Protein AF-A0A820PV88-F1 (afdb_monomer_lite)

Structure (mmCIF, N/CA/C/O backbone):
data_AF-A0A820PV88-F1
#
_entry.id   AF-A0A820PV88-F1
#
loop_
_atom_site.group_PDB
_atom_site.id
_atom_site.type_symbol
_atom_site.label_atom_id
_atom_site.label_alt_id
_atom_site.label_comp_id
_atom_site.label_asym_id
_atom_site.label_entity_id
_atom_site.label_seq_id
_atom_site.pdbx_PDB_ins_code
_atom_site.Cartn_x
_atom_site.Cartn_y
_atom_site.Cartn_z
_atom_site.occupancy
_atom_site.B_iso_or_equiv
_atom_site.auth_seq_id
_atom_site.auth_comp_id
_atom_site.auth_asym_id
_atom_site.auth_atom_id
_atom_site.pdbx_PDB_model_num
ATOM 1 N N . SER A 1 1 ? -31.602 24.110 24.276 1.00 34.81 1 SER A N 1
ATOM 2 C CA . SER A 1 1 ? -32.788 23.265 24.077 1.00 34.81 1 SER A CA 1
ATOM 3 C C . SER A 1 1 ? -32.384 21.810 23.939 1.00 34.81 1 SER A C 1
ATOM 5 O O . SER A 1 1 ? -31.666 21.476 23.009 1.00 34.81 1 SER A O 1
ATOM 7 N N . SER A 1 2 ? -32.756 21.008 24.942 1.00 39.72 2 SER A N 1
ATOM 8 C CA . SER A 1 2 ? -33.322 19.653 24.821 1.00 39.72 2 SER A CA 1
ATOM 9 C C . SER A 1 2 ? -32.973 18.834 23.572 1.00 39.72 2 SER A C 1
ATOM 11 O O . SER A 1 2 ? -33.643 18.970 22.558 1.00 39.72 2 SER A O 1
ATOM 13 N N . ASN A 1 3 ? -31.991 17.944 23.696 1.00 39.94 3 ASN A N 1
ATOM 14 C CA . ASN A 1 3 ? -31.943 16.623 23.062 1.00 39.94 3 ASN A CA 1
ATOM 15 C C . ASN A 1 3 ? -30.904 15.828 23.858 1.00 39.94 3 ASN A C 1
ATOM 17 O O . ASN A 1 3 ? -29.783 16.305 24.008 1.00 39.94 3 ASN A O 1
ATOM 21 N N . GLY A 1 4 ? -31.274 14.678 24.427 1.00 51.50 4 GLY A N 1
ATOM 22 C CA . GLY A 1 4 ? -30.422 13.832 25.279 1.00 51.50 4 GLY A CA 1
ATOM 23 C C . GLY A 1 4 ? -29.255 13.170 24.537 1.00 51.50 4 GLY A C 1
ATOM 24 O O . GLY A 1 4 ? -29.093 11.957 24.591 1.00 51.50 4 GLY A O 1
ATOM 25 N N . GLN A 1 5 ? -28.468 13.950 23.800 1.00 57.72 5 GLN A N 1
ATOM 26 C CA . GLN A 1 5 ? -27.255 13.509 23.138 1.00 57.72 5 GLN A CA 1
ATOM 27 C C . 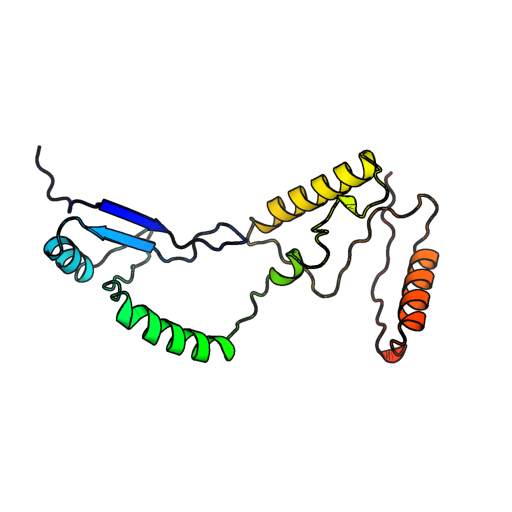GLN A 1 5 ? -26.097 13.583 24.128 1.00 57.72 5 GLN A C 1
ATOM 29 O O . GLN A 1 5 ? -25.738 14.658 24.611 1.00 57.72 5 GLN A O 1
ATOM 34 N N . ALA A 1 6 ? -25.514 12.418 24.405 1.00 65.81 6 ALA A N 1
ATOM 35 C CA . ALA A 1 6 ? -24.260 12.282 25.124 1.00 65.81 6 ALA A CA 1
ATOM 36 C C . ALA A 1 6 ? -23.207 13.247 24.556 1.00 65.81 6 ALA A C 1
ATOM 38 O O . ALA A 1 6 ? -22.993 13.323 23.340 1.00 65.81 6 ALA A O 1
ATOM 39 N N . ARG A 1 7 ? -22.544 14.005 25.433 1.00 80.50 7 ARG A N 1
ATOM 40 C CA . ARG A 1 7 ? -21.574 15.022 25.010 1.00 80.50 7 ARG A CA 1
ATOM 41 C C . ARG A 1 7 ? -20.257 14.349 24.627 1.00 80.50 7 ARG A C 1
ATOM 43 O O . ARG A 1 7 ? -19.522 13.873 25.488 1.00 80.50 7 ARG A O 1
ATOM 50 N N . ILE A 1 8 ? -19.941 14.341 23.336 1.00 83.44 8 ILE A N 1
ATOM 51 C CA . ILE A 1 8 ? -18.695 13.779 22.797 1.00 83.44 8 ILE A CA 1
ATOM 52 C C . ILE A 1 8 ? -17.588 14.843 22.839 1.00 83.44 8 ILE A C 1
ATOM 54 O O . ILE A 1 8 ? -17.789 15.973 22.398 1.00 83.44 8 ILE A O 1
ATOM 58 N N . GLN A 1 9 ? -16.416 14.486 23.369 1.00 86.38 9 GLN A N 1
ATOM 59 C CA . GLN A 1 9 ? -15.212 15.324 23.386 1.00 86.38 9 GLN A CA 1
ATOM 60 C C . GLN A 1 9 ? -14.375 15.161 22.117 1.00 86.38 9 GLN A C 1
ATOM 62 O O . GLN A 1 9 ? -13.884 16.145 21.569 1.00 86.38 9 GLN A O 1
ATOM 67 N N . SER A 1 10 ? -14.179 13.925 21.653 1.00 85.00 10 SER A N 1
ATOM 68 C CA . SER A 1 10 ? -13.401 13.655 20.444 1.00 85.00 10 SER A CA 1
ATOM 69 C C . SER A 1 10 ? -13.857 12.375 19.748 1.00 85.00 10 SER A C 1
ATOM 71 O O . SER A 1 10 ? -14.375 11.456 20.378 1.00 85.00 10 SER A O 1
ATOM 73 N N . CYS A 1 11 ? -13.669 12.316 18.431 1.00 87.38 11 CYS A N 1
ATOM 74 C CA . CYS A 1 11 ? -13.881 11.116 17.631 1.00 87.38 11 CYS A CA 1
ATOM 75 C C . CYS A 1 11 ? -12.729 10.979 16.634 1.00 87.38 11 CYS A C 1
ATOM 77 O O . CYS A 1 11 ? -12.359 11.948 15.966 1.00 87.38 11 CYS A O 1
ATOM 79 N N . ARG A 1 12 ? -12.133 9.787 16.546 1.00 88.69 12 ARG A N 1
ATOM 80 C CA . ARG A 1 12 ? -10.990 9.508 15.674 1.00 88.69 12 ARG A CA 1
ATOM 81 C C . ARG A 1 12 ? -11.170 8.192 14.938 1.00 88.69 12 ARG A C 1
ATOM 83 O O . ARG A 1 12 ? -11.191 7.124 15.542 1.00 88.69 12 ARG A O 1
ATOM 90 N N . LEU A 1 13 ? -11.201 8.273 13.613 1.00 88.56 13 LEU A N 1
ATOM 91 C CA . LEU A 1 13 ? -11.169 7.109 12.734 1.00 88.56 13 LEU A CA 1
ATOM 92 C C . LEU A 1 13 ? -9.757 6.522 12.670 1.00 88.56 13 LEU A C 1
ATOM 94 O O . LEU A 1 13 ? -8.766 7.246 12.520 1.00 88.56 13 LEU A O 1
ATOM 98 N N . VAL A 1 14 ? -9.666 5.197 12.756 1.00 87.69 14 VAL A N 1
ATOM 99 C CA . VAL A 1 14 ? -8.419 4.478 12.505 1.00 87.69 14 VAL A CA 1
ATOM 100 C C . VAL A 1 14 ? -8.247 4.373 10.997 1.00 87.69 14 VAL A C 1
ATOM 102 O O . VAL A 1 14 ? -8.977 3.646 10.327 1.00 87.69 14 VAL A O 1
ATOM 105 N N . ILE A 1 15 ? -7.280 5.114 10.464 1.00 85.88 15 ILE A N 1
ATOM 106 C CA . ILE A 1 15 ? -6.954 5.118 9.038 1.00 85.88 15 ILE A CA 1
ATOM 107 C C . ILE A 1 15 ? -5.686 4.317 8.768 1.00 85.88 15 ILE A C 1
ATOM 109 O O . ILE A 1 15 ? -4.747 4.300 9.568 1.00 85.88 15 ILE A O 1
ATOM 113 N N . ASP A 1 16 ? -5.649 3.663 7.616 1.00 79.75 16 ASP A N 1
ATOM 114 C CA . ASP A 1 16 ? -4.429 3.076 7.097 1.00 79.75 16 ASP A CA 1
ATOM 115 C C . ASP A 1 16 ? -3.443 4.175 6.663 1.00 79.75 16 ASP A C 1
ATOM 117 O O . ASP A 1 16 ? -3.813 5.140 5.993 1.00 79.75 16 ASP A O 1
ATOM 121 N N . ARG A 1 17 ? -2.170 4.047 7.053 1.00 77.31 17 ARG A N 1
ATOM 122 C CA . ARG A 1 17 ? -1.158 5.093 6.826 1.00 77.31 17 ARG A CA 1
ATOM 123 C C . ARG A 1 17 ? -0.843 5.292 5.341 1.00 77.31 17 ARG A C 1
ATOM 125 O O . ARG A 1 17 ? -0.519 6.414 4.950 1.00 77.31 17 ARG A O 1
ATOM 132 N N . ILE A 1 18 ? -0.915 4.222 4.548 1.00 70.25 18 ILE A N 1
ATOM 133 C CA . ILE A 1 18 ? -0.506 4.218 3.141 1.00 70.25 18 ILE A CA 1
ATOM 134 C C . ILE A 1 18 ? -1.693 4.610 2.262 1.00 70.25 18 ILE A C 1
ATOM 136 O O . ILE A 1 18 ? -1.637 5.617 1.562 1.00 70.25 18 ILE A O 1
ATOM 140 N N . SER A 1 19 ? -2.793 3.863 2.348 1.00 74.69 19 SER A N 1
ATOM 141 C CA . SER A 1 19 ? -3.984 4.086 1.518 1.00 74.69 19 SER A CA 1
ATOM 142 C C . SER A 1 19 ? -4.860 5.245 1.997 1.00 74.69 19 SER A C 1
ATOM 144 O O . SER A 1 19 ? -5.724 5.690 1.247 1.00 74.69 19 SER A O 1
ATOM 146 N N . ARG A 1 20 ? -4.669 5.745 3.230 1.00 80.19 20 ARG A N 1
ATOM 147 C CA . ARG A 1 20 ? -5.509 6.774 3.881 1.00 80.19 20 ARG A CA 1
ATOM 148 C C . ARG A 1 20 ? -6.987 6.393 4.033 1.00 80.19 20 ARG A C 1
ATOM 150 O O . ARG A 1 20 ? -7.794 7.243 4.398 1.00 80.19 20 ARG A O 1
ATOM 157 N N . HIS A 1 21 ? -7.330 5.127 3.818 1.00 77.38 21 HIS A N 1
ATOM 158 C CA . HIS A 1 21 ? -8.691 4.623 3.955 1.00 77.38 21 HIS A CA 1
ATOM 159 C C . HIS A 1 21 ? -9.007 4.220 5.406 1.00 77.38 21 HIS A C 1
ATOM 161 O O . HIS A 1 21 ? -8.098 3.809 6.140 1.00 77.38 21 HIS A O 1
ATOM 167 N N . PRO A 1 22 ? -10.278 4.310 5.843 1.00 83.88 22 PRO A N 1
ATOM 168 C CA . PRO A 1 22 ? -10.702 3.809 7.146 1.00 83.88 22 PRO A CA 1
ATOM 169 C C . PRO A 1 22 ? -10.480 2.297 7.259 1.00 83.88 22 PRO A C 1
ATOM 171 O O . PRO A 1 22 ? -10.846 1.541 6.363 1.00 83.88 22 PRO A O 1
ATOM 174 N N . ARG A 1 23 ? -9.936 1.841 8.389 1.00 82.12 23 ARG A N 1
ATOM 175 C CA . ARG A 1 23 ? -9.746 0.410 8.690 1.00 82.12 23 ARG A CA 1
ATOM 176 C C . ARG A 1 23 ? -11.001 -0.280 9.240 1.00 82.12 23 ARG A C 1
ATOM 178 O O . ARG A 1 23 ? -10.928 -1.442 9.617 1.00 82.12 23 ARG A O 1
ATOM 185 N N . GLY A 1 24 ? -12.127 0.431 9.319 1.00 82.19 24 GLY A N 1
ATOM 186 C CA . GLY A 1 24 ? -13.366 -0.082 9.915 1.00 82.19 24 GLY A CA 1
ATOM 187 C C . GLY A 1 24 ? -13.388 -0.034 11.447 1.00 82.19 24 GLY A C 1
ATOM 188 O O . GLY A 1 24 ? -14.166 -0.740 12.074 1.00 82.19 24 GLY A O 1
ATOM 189 N N . SER A 1 25 ? -12.535 0.782 12.071 1.00 86.38 25 SER A N 1
ATOM 190 C CA . SER A 1 25 ? -12.542 1.004 13.523 1.00 86.38 25 SER A CA 1
ATOM 191 C C . SER A 1 25 ? -12.402 2.490 13.839 1.00 86.38 25 SER A C 1
ATOM 193 O O . SER A 1 25 ? -11.762 3.237 13.092 1.00 86.38 25 SER A O 1
ATOM 195 N N . ALA A 1 26 ? -12.981 2.923 14.956 1.00 88.50 26 ALA A N 1
ATOM 196 C CA . ALA A 1 26 ? -12.922 4.300 15.430 1.00 88.50 26 ALA A CA 1
ATOM 197 C C . ALA A 1 26 ? -12.873 4.342 16.960 1.00 88.50 26 ALA A C 1
ATOM 199 O O . ALA A 1 26 ? -13.280 3.395 17.626 1.00 88.50 26 ALA A O 1
ATOM 200 N N . PHE A 1 27 ? -12.388 5.455 17.500 1.00 89.56 27 PHE A N 1
ATOM 201 C CA . PHE A 1 27 ? -12.417 5.757 18.926 1.00 89.56 27 PHE A CA 1
ATOM 202 C C . PHE A 1 27 ? -13.271 6.991 19.165 1.00 89.56 27 PHE A C 1
ATOM 204 O O . PHE A 1 27 ? -13.135 7.981 18.446 1.00 89.56 27 PHE A O 1
ATOM 211 N N . VAL A 1 28 ? -14.110 6.940 20.194 1.00 88.81 28 VAL A N 1
ATOM 212 C CA . VAL A 1 28 ? -14.940 8.061 20.636 1.00 88.81 28 VAL A CA 1
ATOM 213 C C . VAL A 1 28 ? -14.647 8.311 22.108 1.00 88.81 28 VAL A C 1
ATOM 215 O O . VAL A 1 28 ? -14.612 7.377 22.905 1.00 88.81 28 VAL A O 1
ATOM 218 N N . GLN A 1 29 ? -14.418 9.569 22.461 1.00 88.00 29 GLN A N 1
ATOM 219 C CA . GLN A 1 29 ? -14.229 10.010 23.834 1.00 88.00 29 GLN A CA 1
ATOM 220 C C . GLN A 1 29 ? -15.459 10.794 24.274 1.00 88.00 29 GLN A C 1
ATOM 222 O O . GLN A 1 29 ? -15.772 11.833 23.691 1.00 88.00 29 GLN A O 1
ATOM 227 N N . PHE A 1 30 ? -16.139 10.312 25.307 1.00 88.31 30 PHE A N 1
ATOM 228 C CA . PHE A 1 30 ? -17.266 11.000 25.931 1.00 88.31 30 PHE A CA 1
ATOM 229 C C . PHE A 1 30 ? -16.789 11.942 27.039 1.00 88.31 30 PHE A C 1
ATOM 231 O O . PHE A 1 30 ? -15.725 11.746 27.622 1.00 88.31 30 PHE A O 1
ATOM 238 N N . ALA A 1 31 ? -17.578 12.977 27.323 1.00 87.25 31 ALA A N 1
ATOM 239 C CA . ALA A 1 31 ? -17.331 13.878 28.445 1.00 87.25 31 ALA A CA 1
ATOM 240 C C . ALA A 1 31 ? -17.704 13.252 29.799 1.00 87.25 31 ALA A C 1
ATOM 242 O O . ALA A 1 31 ? -17.136 13.643 30.813 1.00 87.25 31 ALA A O 1
ATOM 243 N N . SER A 1 32 ? -18.640 12.298 29.803 1.00 87.19 32 SER A N 1
ATOM 244 C CA . SER A 1 32 ? -19.086 11.545 30.977 1.00 87.19 32 SER A CA 1
ATOM 245 C C . SER A 1 32 ? -18.864 10.048 30.758 1.00 87.19 32 SER A C 1
ATOM 247 O O . SER A 1 32 ? -19.096 9.546 29.656 1.00 87.19 32 SER A O 1
ATOM 249 N N . SER A 1 33 ? -18.425 9.332 31.796 1.00 84.75 33 SER A N 1
ATOM 250 C CA . SER A 1 33 ? -18.264 7.872 31.762 1.00 84.75 33 SER A CA 1
ATOM 251 C C . SER A 1 33 ? -19.607 7.144 31.703 1.00 84.75 33 SER A C 1
ATOM 253 O O . SER A 1 33 ? -19.735 6.168 30.970 1.00 84.75 33 SER A O 1
ATOM 255 N N . GLU A 1 34 ? -20.631 7.658 32.389 1.00 86.31 34 GLU A N 1
ATOM 256 C CA . GLU A 1 34 ? -21.976 7.066 32.394 1.00 86.31 34 GLU A CA 1
ATOM 257 C C . GLU A 1 34 ? -22.595 7.033 30.991 1.00 86.31 34 GLU A C 1
ATOM 259 O O . GLU A 1 34 ? -23.274 6.078 30.613 1.00 86.31 34 GLU A O 1
ATOM 264 N N . ASP A 1 35 ? -22.349 8.079 30.200 1.00 85.44 35 ASP A N 1
ATOM 265 C CA . ASP A 1 35 ? -22.832 8.169 28.824 1.00 85.44 35 ASP A CA 1
ATOM 266 C C . ASP A 1 35 ? -22.148 7.128 27.923 1.00 85.44 35 ASP A C 1
ATOM 268 O O . ASP A 1 35 ? -22.793 6.553 27.043 1.00 85.44 35 ASP A O 1
ATOM 272 N N . ALA A 1 36 ? -20.862 6.848 28.161 1.00 84.81 36 ALA A N 1
ATOM 273 C CA . ALA A 1 36 ? -20.117 5.832 27.423 1.00 84.81 36 ALA A CA 1
ATOM 274 C C . ALA A 1 36 ? -20.637 4.418 27.728 1.00 84.81 36 ALA A C 1
ATOM 276 O O . ALA A 1 36 ? -20.882 3.645 26.801 1.00 84.81 36 ALA A O 1
ATOM 277 N N . GLU A 1 37 ? -20.871 4.099 29.004 1.00 85.75 37 GLU A N 1
ATOM 278 C CA . GLU A 1 37 ? -21.402 2.795 29.433 1.00 85.75 37 GLU A CA 1
ATOM 279 C C . GLU A 1 37 ? -22.808 2.534 28.886 1.00 85.75 37 GLU A C 1
ATOM 281 O O . GLU A 1 37 ? -23.110 1.433 28.415 1.00 85.75 37 GLU A O 1
ATOM 286 N N . LYS A 1 38 ? -23.665 3.563 28.875 1.00 85.62 38 LYS A N 1
ATOM 287 C CA . LYS A 1 38 ? -24.991 3.475 28.250 1.00 85.62 38 LYS A CA 1
ATOM 288 C C . LYS A 1 38 ? -24.883 3.196 26.752 1.00 85.62 38 LYS A C 1
ATOM 290 O O . LYS A 1 38 ? -25.648 2.385 26.240 1.00 85.62 38 LYS A O 1
ATOM 295 N N . CYS A 1 39 ? -23.930 3.820 26.056 1.00 84.62 39 CYS A N 1
ATOM 296 C CA . CYS A 1 39 ? -23.738 3.604 24.621 1.00 84.62 39 CYS A CA 1
ATOM 297 C C . CYS A 1 39 ? -23.253 2.185 24.294 1.00 84.62 39 CYS A C 1
ATOM 299 O O . CYS A 1 39 ? -23.722 1.604 23.327 1.00 84.62 39 CYS A O 1
ATOM 301 N N . VAL A 1 40 ? -22.358 1.592 25.084 1.00 85.69 40 VAL A N 1
ATOM 302 C CA . VAL A 1 40 ? -21.818 0.249 24.781 1.00 85.69 40 VAL A CA 1
ATOM 303 C C . VAL A 1 40 ? -22.901 -0.834 24.779 1.00 85.69 40 VAL A C 1
ATOM 305 O O . VAL A 1 40 ? -22.839 -1.764 23.982 1.00 85.69 40 VAL A O 1
ATOM 308 N N . ASN A 1 41 ? -23.929 -0.689 25.616 1.00 82.56 41 ASN A N 1
ATOM 309 C CA . ASN A 1 41 ? -25.012 -1.668 25.729 1.00 82.56 41 ASN A CA 1
ATOM 310 C C . ASN A 1 41 ? -26.119 -1.507 24.672 1.00 82.56 41 ASN A C 1
ATOM 312 O O . ASN A 1 41 ? -27.051 -2.312 24.632 1.00 82.56 41 ASN A O 1
ATOM 316 N N . LEU A 1 42 ? -26.057 -0.469 23.833 1.00 84.06 42 LEU A N 1
ATOM 317 C CA . LEU A 1 42 ? -27.078 -0.205 22.823 1.00 84.06 42 LEU A CA 1
ATOM 318 C C . LEU A 1 42 ? -26.681 -0.807 21.466 1.00 84.06 42 LEU A C 1
ATOM 320 O O . LEU A 1 42 ? -25.516 -0.750 21.074 1.00 84.06 42 LEU A O 1
ATOM 324 N N . PRO A 1 43 ? -27.643 -1.347 20.698 1.00 81.56 43 PRO A N 1
ATOM 325 C CA . PRO A 1 43 ? -27.381 -1.809 19.344 1.00 81.56 43 PRO A CA 1
ATOM 326 C C . PRO A 1 43 ? -27.266 -0.614 18.389 1.00 81.56 43 PRO A C 1
ATOM 328 O O . PRO A 1 43 ? -28.232 0.118 18.170 1.00 81.56 43 PRO A O 1
ATOM 331 N N . PHE A 1 44 ? -26.100 -0.437 17.767 1.00 82.88 44 PHE A N 1
ATOM 332 C CA . PHE A 1 44 ? -25.896 0.578 16.730 1.00 82.88 44 PHE A CA 1
ATOM 333 C C . PHE A 1 44 ? -25.835 -0.062 15.352 1.00 82.88 44 PHE A C 1
ATOM 335 O O . PHE A 1 44 ? -25.126 -1.043 15.139 1.00 82.88 44 PHE A O 1
ATOM 342 N N . THR A 1 45 ? -26.561 0.523 14.402 1.00 85.12 45 THR A N 1
ATOM 343 C CA . THR A 1 45 ? -26.555 0.090 13.003 1.00 85.12 45 THR A CA 1
ATOM 344 C C . THR A 1 45 ? -26.235 1.277 12.108 1.00 85.12 45 THR A C 1
ATOM 346 O O . THR A 1 45 ? -26.909 2.304 12.175 1.00 85.12 45 THR A O 1
ATOM 349 N N . ILE A 1 46 ? -25.223 1.140 11.254 1.00 84.12 46 ILE A N 1
ATOM 350 C CA . ILE A 1 46 ? -24.894 2.119 10.213 1.00 84.12 46 ILE A CA 1
ATOM 351 C C . ILE A 1 46 ? -25.028 1.421 8.868 1.00 84.12 46 ILE A C 1
ATOM 353 O O . ILE A 1 46 ? -24.404 0.390 8.647 1.00 84.12 46 ILE A O 1
ATOM 357 N N . GLN A 1 47 ? -25.849 1.973 7.969 1.00 84.12 47 GLN A N 1
ATOM 358 C CA . GLN A 1 47 ? -26.040 1.444 6.607 1.00 84.12 47 GLN A CA 1
ATOM 359 C C . GLN A 1 47 ? -26.376 -0.064 6.572 1.00 84.12 47 GLN A C 1
ATOM 361 O O . GLN A 1 47 ? -25.929 -0.795 5.695 1.00 84.12 47 GLN A O 1
ATOM 366 N N . GLY A 1 48 ? -27.148 -0.542 7.554 1.00 84.00 48 GLY A N 1
ATOM 367 C CA . GLY A 1 48 ? -27.522 -1.956 7.674 1.00 84.00 48 GLY A CA 1
ATOM 368 C C . GLY A 1 48 ? -26.454 -2.866 8.295 1.00 84.00 48 GLY A C 1
ATOM 369 O O . GLY A 1 48 ? -26.722 -4.047 8.493 1.00 84.00 48 GLY A O 1
ATOM 370 N N . GLN A 1 49 ? -25.275 -2.347 8.651 1.00 81.62 49 GLN A N 1
ATOM 371 C CA . GLN A 1 49 ? -24.254 -3.088 9.395 1.00 81.62 49 GLN A CA 1
ATOM 372 C C . GLN A 1 49 ? -24.365 -2.805 10.892 1.00 81.62 49 GLN A C 1
ATOM 374 O O . GLN A 1 49 ? -24.294 -1.650 11.319 1.00 81.62 49 GLN A O 1
ATOM 379 N N . GLN A 1 50 ? -24.511 -3.863 11.693 1.00 87.00 50 GLN A N 1
ATOM 380 C CA . GLN A 1 50 ? -24.419 -3.757 13.147 1.00 8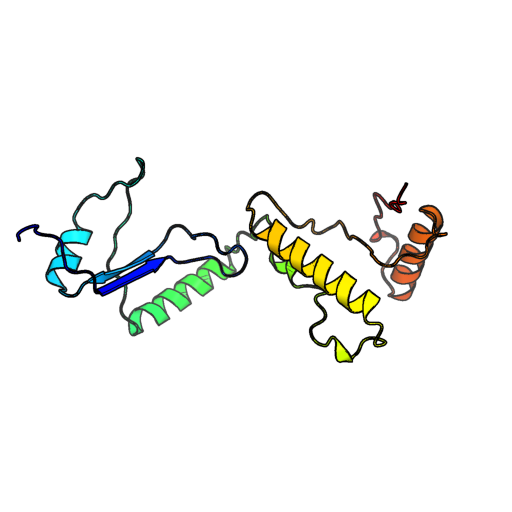7.00 50 GLN A CA 1
ATOM 381 C C . GLN A 1 50 ? -22.972 -3.500 13.562 1.00 87.00 50 GLN A C 1
ATOM 383 O O . GLN A 1 50 ? -22.056 -4.226 13.168 1.00 87.00 50 GLN A O 1
ATOM 388 N N . LEU A 1 51 ? -22.771 -2.459 14.360 1.00 85.44 51 LEU A N 1
ATOM 389 C CA . LEU A 1 51 ? -21.471 -2.117 14.912 1.00 85.44 51 LEU A CA 1
ATOM 390 C C . LEU A 1 51 ? -21.219 -2.907 16.193 1.00 85.44 51 LEU A C 1
ATOM 392 O O . LEU A 1 51 ? -22.133 -3.156 16.974 1.00 85.44 51 LEU A O 1
ATOM 396 N N . GLN A 1 52 ? -19.956 -3.249 16.417 1.00 84.81 52 GLN A N 1
ATOM 397 C CA . GLN A 1 52 ? -19.478 -3.766 17.694 1.00 84.81 52 GLN A CA 1
ATOM 398 C C . GLN A 1 52 ? -18.909 -2.596 18.495 1.00 84.81 52 GLN A C 1
ATOM 400 O O . GLN A 1 52 ? -18.053 -1.861 17.993 1.00 84.81 52 GLN A O 1
ATOM 405 N N . LEU A 1 53 ? -19.410 -2.404 19.712 1.00 86.00 53 LEU A N 1
ATOM 406 C CA . LEU A 1 53 ? -18.952 -1.372 20.633 1.00 86.00 53 LEU A CA 1
ATOM 407 C C . LEU A 1 53 ? -18.335 -2.042 21.850 1.00 86.00 53 LEU A C 1
ATOM 409 O O . LEU A 1 53 ? -18.976 -2.864 22.487 1.00 86.00 53 LEU A O 1
ATOM 413 N N . ASP A 1 54 ? -17.116 -1.637 22.182 1.00 85.62 54 ASP A N 1
ATOM 414 C CA . ASP A 1 54 ? -16.392 -2.107 23.356 1.00 85.62 54 ASP A CA 1
ATOM 415 C C . ASP A 1 54 ? -15.751 -0.916 24.062 1.00 85.62 54 ASP A C 1
ATOM 417 O O . ASP A 1 54 ? -15.357 0.070 23.421 1.00 85.62 54 ASP A O 1
ATOM 421 N N . MET A 1 55 ? -15.589 -1.012 25.384 1.00 85.69 55 MET A N 1
ATOM 422 C CA . MET A 1 55 ? -14.817 -0.007 26.103 1.00 85.69 55 MET A CA 1
ATOM 423 C C . MET A 1 55 ? -13.341 -0.064 25.706 1.00 85.69 55 MET A C 1
ATOM 425 O O . MET A 1 55 ? -12.703 -1.116 25.707 1.00 85.69 55 MET A O 1
ATOM 429 N N . ALA A 1 56 ? -12.782 1.100 25.376 1.00 81.62 56 ALA A N 1
ATOM 430 C CA . ALA A 1 56 ? -11.363 1.239 25.106 1.00 81.62 56 ALA A CA 1
ATOM 431 C C . ALA A 1 56 ? -10.541 0.908 26.362 1.00 81.62 56 ALA A C 1
ATOM 433 O O . ALA A 1 56 ? -10.752 1.482 27.429 1.00 81.62 56 ALA A O 1
ATOM 434 N N . LEU A 1 57 ? -9.573 0.007 26.203 1.00 80.81 57 LEU A N 1
ATOM 435 C CA . LEU A 1 57 ? -8.664 -0.399 27.271 1.00 80.81 57 LEU A CA 1
ATOM 436 C C . LEU A 1 57 ? -7.779 0.770 27.731 1.00 80.81 57 LEU A C 1
ATOM 438 O O . LEU A 1 57 ? -7.367 1.622 26.934 1.00 80.81 57 LEU A O 1
ATOM 442 N N . GLY A 1 58 ? -7.428 0.776 29.018 1.00 79.38 58 GLY A N 1
ATOM 443 C CA . GLY A 1 58 ? -6.499 1.753 29.586 1.00 79.38 58 GLY A CA 1
ATOM 444 C C . GLY A 1 58 ? -5.066 1.582 29.061 1.00 79.38 58 GLY A C 1
ATOM 445 O O . GLY A 1 58 ? -4.672 0.507 28.611 1.00 79.38 58 GLY A O 1
ATOM 446 N N . ARG A 1 59 ? -4.232 2.630 29.160 1.00 73.81 59 ARG A N 1
ATOM 447 C CA . ARG A 1 59 ? -2.848 2.631 28.624 1.00 73.81 59 ARG A CA 1
ATOM 448 C C . ARG A 1 59 ? -1.998 1.433 29.076 1.00 73.81 59 ARG A C 1
ATOM 450 O O . ARG A 1 59 ? -1.231 0.922 28.268 1.00 73.81 59 ARG A O 1
ATOM 457 N N . GLY A 1 60 ? -2.139 0.974 30.323 1.00 76.69 60 GLY A N 1
ATOM 458 C CA . GLY A 1 60 ? -1.390 -0.180 30.846 1.00 76.69 60 GLY A CA 1
ATOM 459 C C . GLY A 1 60 ? -1.836 -1.528 30.264 1.00 76.69 60 GLY A C 1
ATOM 460 O O . GLY A 1 60 ? -1.005 -2.385 29.969 1.00 76.69 60 GLY A O 1
ATOM 461 N N . GLU A 1 61 ? -3.136 -1.705 30.040 1.00 75.75 61 GLU A N 1
ATOM 462 C CA . GLU A 1 61 ? -3.702 -2.910 29.418 1.00 75.75 61 GLU A CA 1
ATOM 463 C C . GLU A 1 61 ? -3.463 -2.935 27.910 1.00 75.75 61 GLU A C 1
ATOM 465 O O . GLU A 1 61 ? -3.226 -3.999 27.340 1.00 75.75 61 GLU A O 1
ATOM 470 N N . LEU A 1 62 ? -3.434 -1.760 27.272 1.00 75.75 62 LEU A N 1
ATOM 471 C CA . LEU A 1 62 ? -3.101 -1.620 25.858 1.00 75.75 62 LEU A CA 1
ATOM 472 C C . LEU A 1 62 ? -1.713 -2.171 25.533 1.00 75.75 62 LEU A C 1
ATOM 474 O O . LEU A 1 62 ? -1.567 -2.799 24.490 1.00 75.75 62 LEU A O 1
ATOM 478 N N . VAL A 1 63 ? -0.710 -1.978 26.397 1.00 77.31 63 VAL A N 1
ATOM 479 C CA . VAL A 1 63 ? 0.645 -2.512 26.161 1.00 77.31 63 VAL A CA 1
ATOM 480 C C . VAL A 1 63 ? 0.621 -4.040 26.150 1.00 77.31 63 VAL A C 1
ATOM 482 O O . VAL A 1 63 ? 1.065 -4.649 25.180 1.00 77.31 63 VAL A O 1
ATOM 485 N N . LYS A 1 64 ? -0.003 -4.659 27.158 1.00 78.19 64 LYS A N 1
ATOM 486 C CA . LYS A 1 64 ? -0.124 -6.124 27.257 1.00 78.19 64 LYS A CA 1
ATOM 487 C C . LYS A 1 64 ? -0.943 -6.710 26.103 1.00 78.19 64 LYS A C 1
ATOM 489 O O . LYS A 1 64 ? -0.549 -7.696 25.484 1.00 78.19 64 LYS A O 1
ATOM 494 N N . ALA A 1 65 ? -2.073 -6.084 25.774 1.00 75.88 65 ALA A N 1
ATOM 495 C CA . ALA A 1 65 ? -2.921 -6.499 24.662 1.00 75.88 65 ALA A CA 1
ATOM 496 C C . ALA A 1 65 ? -2.217 -6.327 23.307 1.00 75.88 65 ALA A C 1
ATOM 498 O O . ALA A 1 65 ? -2.403 -7.148 22.408 1.00 75.88 65 ALA A O 1
ATOM 499 N N . LYS A 1 66 ? -1.392 -5.285 23.158 1.00 76.06 66 LYS A N 1
ATOM 500 C CA . LYS A 1 66 ? -0.583 -5.056 21.961 1.00 76.06 66 LYS A CA 1
ATOM 501 C C . LYS A 1 66 ? 0.497 -6.123 21.813 1.00 76.06 66 LYS A C 1
ATOM 503 O O . LYS A 1 66 ? 0.580 -6.708 20.745 1.00 76.06 66 LYS A O 1
ATOM 508 N N . GLU A 1 67 ? 1.234 -6.456 22.869 1.00 78.31 67 GLU A N 1
ATOM 509 C CA . GLU A 1 67 ? 2.237 -7.533 22.836 1.00 78.31 67 GLU A CA 1
ATOM 510 C C . GLU A 1 67 ? 1.625 -8.891 22.461 1.00 78.31 67 GLU A C 1
ATOM 512 O O . GLU A 1 67 ? 2.182 -9.631 21.649 1.00 78.31 67 GLU A O 1
ATOM 517 N N . LEU A 1 68 ? 0.446 -9.211 23.006 1.00 75.25 68 LEU A N 1
ATOM 518 C CA . LEU A 1 68 ? -0.295 -10.428 22.659 1.00 75.25 68 LEU A CA 1
ATOM 519 C C . LEU A 1 68 ? -0.774 -10.420 21.199 1.00 75.25 68 LEU A C 1
ATOM 521 O O . LEU A 1 68 ? -0.715 -11.449 20.522 1.00 75.25 68 LEU A O 1
ATOM 525 N N . ARG A 1 69 ? -1.238 -9.268 20.698 1.00 70.38 69 ARG A N 1
ATOM 526 C CA . ARG A 1 69 ? -1.643 -9.098 19.293 1.00 70.38 69 ARG A CA 1
ATOM 527 C C . ARG A 1 69 ? -0.458 -9.179 18.343 1.00 70.38 69 ARG A C 1
ATOM 529 O O . ARG A 1 69 ? -0.585 -9.845 17.324 1.00 70.38 69 ARG A O 1
ATOM 536 N N . ASP A 1 70 ? 0.660 -8.541 18.664 1.00 68.19 70 ASP A N 1
ATOM 537 C CA . ASP A 1 70 ? 1.853 -8.512 17.819 1.00 68.19 70 ASP A CA 1
ATOM 538 C C . ASP A 1 70 ? 2.428 -9.931 17.674 1.00 68.19 70 ASP A C 1
ATOM 540 O O . ASP A 1 70 ? 2.605 -10.391 16.547 1.00 68.19 70 ASP A O 1
ATOM 544 N N . LYS A 1 71 ? 2.527 -10.703 18.770 1.00 68.75 71 LYS A N 1
ATOM 545 C CA . LYS A 1 71 ? 2.906 -12.133 18.732 1.00 68.75 71 LYS A CA 1
ATOM 546 C C . LYS A 1 71 ? 1.952 -12.994 17.893 1.00 68.75 71 LYS A C 1
ATOM 548 O O . LYS A 1 71 ? 2.376 -13.921 17.210 1.00 68.75 71 LYS A O 1
ATOM 553 N N . LYS A 1 72 ? 0.645 -12.709 17.933 1.00 61.94 72 LYS A N 1
ATOM 554 C CA . LYS A 1 72 ? -0.365 -13.461 17.164 1.00 61.94 72 LYS A CA 1
ATOM 555 C C . LYS A 1 72 ? -0.393 -13.054 15.685 1.00 61.94 72 LYS A C 1
ATOM 557 O O . LYS A 1 72 ? -0.644 -13.898 14.828 1.00 61.94 72 LYS A O 1
ATOM 562 N N . ASN A 1 73 ? -0.127 -11.783 15.388 1.00 57.53 73 ASN A N 1
ATOM 563 C CA . ASN A 1 73 ? -0.085 -11.226 14.037 1.00 57.53 73 ASN A CA 1
ATOM 564 C C . ASN A 1 73 ? 1.221 -11.531 13.303 1.00 57.53 73 ASN A C 1
ATOM 566 O O . ASN A 1 73 ? 1.190 -11.580 12.080 1.00 57.53 73 ASN A O 1
ATOM 570 N N . GLU A 1 74 ? 2.342 -11.775 13.987 1.00 58.25 74 GLU A N 1
ATOM 571 C CA . GLU A 1 74 ? 3.568 -12.264 13.335 1.00 58.25 74 GLU A CA 1
ATOM 572 C C . GLU A 1 74 ? 3.318 -13.566 12.564 1.00 58.25 74 GLU A C 1
ATOM 574 O O . GLU A 1 74 ? 3.733 -13.686 11.413 1.00 58.25 74 GLU A O 1
ATOM 579 N N . ASN A 1 75 ? 2.525 -14.473 13.141 1.00 53.28 75 ASN A N 1
ATOM 580 C CA . ASN A 1 75 ? 2.135 -15.736 12.506 1.00 53.28 75 ASN A CA 1
ATOM 581 C C . ASN A 1 75 ? 0.998 -15.580 11.478 1.00 53.28 75 ASN A C 1
ATOM 583 O O . ASN A 1 75 ? 0.795 -16.454 10.642 1.00 53.28 75 ASN A O 1
ATOM 587 N N . ASN A 1 76 ? 0.250 -14.475 11.539 1.00 51.38 76 ASN A N 1
ATOM 588 C CA . ASN A 1 76 ? -0.939 -14.195 10.729 1.00 51.38 76 ASN A CA 1
ATOM 589 C C . ASN A 1 76 ? -0.811 -12.866 9.973 1.00 51.38 76 ASN A C 1
ATOM 591 O O . ASN A 1 76 ? -1.799 -12.147 9.785 1.00 51.38 76 ASN A O 1
ATOM 595 N N . LYS A 1 77 ? 0.391 -12.526 9.491 1.00 55.69 77 LYS A N 1
ATOM 596 C CA . LYS A 1 77 ? 0.527 -11.544 8.414 1.00 55.69 77 LYS A CA 1
ATOM 597 C C . LYS A 1 77 ? -0.153 -12.159 7.198 1.00 55.69 77 LYS A C 1
ATOM 599 O O . LYS A 1 77 ? 0.481 -12.786 6.356 1.00 55.69 77 LYS A O 1
ATOM 604 N N . LYS A 1 78 ? -1.471 -11.976 7.099 1.00 53.53 78 LYS A N 1
ATOM 605 C CA . LYS A 1 78 ? -2.145 -11.927 5.810 1.00 53.53 78 LYS A CA 1
ATOM 606 C C . LYS A 1 78 ? -1.449 -10.785 5.094 1.00 53.53 78 LYS A C 1
ATOM 608 O O . LYS A 1 78 ? -1.767 -9.623 5.341 1.00 53.53 78 LYS A O 1
ATOM 613 N N . ASN A 1 79 ? -0.395 -11.127 4.353 1.00 54.72 79 ASN A N 1
ATOM 614 C CA . ASN A 1 79 ? 0.309 -10.205 3.490 1.00 54.72 79 ASN A CA 1
ATOM 615 C C . ASN A 1 79 ? -0.788 -9.514 2.701 1.00 54.72 79 ASN A C 1
ATOM 617 O O . ASN A 1 79 ? -1.569 -10.186 2.025 1.00 54.72 79 ASN A O 1
ATOM 621 N N . ASP A 1 80 ? -0.930 -8.209 2.919 1.00 63.88 80 ASP A N 1
ATOM 622 C CA . ASP A 1 80 ? -1.851 -7.404 2.145 1.00 63.88 80 ASP A CA 1
ATOM 623 C C . ASP A 1 80 ? -1.602 -7.765 0.679 1.00 63.88 80 ASP A C 1
ATOM 625 O O . ASP A 1 80 ? -0.492 -7.567 0.177 1.00 63.88 80 ASP A O 1
ATOM 629 N N . GLN A 1 81 ? -2.600 -8.367 0.023 1.00 72.38 81 GLN A N 1
ATOM 630 C CA . GLN A 1 81 ? -2.457 -8.890 -1.340 1.00 72.38 81 GLN A CA 1
ATOM 631 C C . GLN A 1 81 ? -2.080 -7.774 -2.325 1.00 72.38 81 GLN A C 1
ATOM 633 O O . GLN A 1 81 ? -1.622 -8.042 -3.433 1.00 72.38 81 GLN A O 1
ATOM 638 N N . ARG A 1 82 ? -2.228 -6.510 -1.905 1.00 78.31 82 ARG A N 1
ATOM 639 C CA . ARG A 1 82 ? -1.818 -5.302 -2.621 1.00 78.31 82 ARG A CA 1
ATOM 640 C C . ARG A 1 82 ? -0.311 -5.076 -2.679 1.00 78.31 82 ARG A C 1
ATOM 642 O O . ARG A 1 82 ? 0.113 -4.208 -3.440 1.00 78.31 82 ARG A O 1
ATOM 649 N N . ASN A 1 83 ? 0.488 -5.822 -1.912 1.00 83.56 83 ASN A N 1
ATOM 650 C CA . ASN A 1 83 ? 1.948 -5.699 -1.846 1.00 83.56 83 ASN A CA 1
ATOM 651 C C . ASN A 1 83 ? 2.422 -4.250 -1.623 1.00 83.56 83 ASN A C 1
ATOM 653 O O . ASN A 1 83 ? 3.426 -3.818 -2.187 1.00 83.56 83 ASN A O 1
ATOM 657 N N . LEU A 1 84 ? 1.704 -3.477 -0.797 1.00 81.62 84 LEU A N 1
ATOM 658 C CA . LEU A 1 84 ? 1.986 -2.052 -0.567 1.00 81.62 84 LEU A CA 1
ATOM 659 C C . LEU A 1 84 ? 3.395 -1.787 -0.025 1.00 81.62 84 LEU A C 1
ATOM 661 O O . LEU A 1 84 ? 3.925 -0.696 -0.218 1.00 81.62 84 LEU A O 1
ATOM 665 N N . SER A 1 85 ? 4.024 -2.769 0.623 1.00 82.25 85 SER A N 1
ATOM 666 C CA . SER A 1 85 ? 5.424 -2.674 1.043 1.00 82.25 85 SER A CA 1
ATOM 667 C C . SER A 1 85 ? 6.347 -2.384 -0.142 1.00 82.25 85 SER A C 1
ATOM 669 O O . SER A 1 85 ? 7.209 -1.517 -0.021 1.00 82.25 85 SER A O 1
ATOM 671 N N . LEU A 1 86 ? 6.099 -3.009 -1.301 1.00 85.25 86 LEU A N 1
ATOM 672 C CA . LEU A 1 86 ? 6.833 -2.804 -2.556 1.00 85.25 86 LEU A CA 1
ATOM 673 C C . LEU A 1 86 ? 6.737 -1.361 -3.078 1.00 85.25 86 LEU A C 1
ATOM 675 O O . LEU A 1 86 ? 7.574 -0.932 -3.868 1.00 85.25 86 LEU A O 1
ATOM 679 N N . ALA A 1 87 ? 5.765 -0.570 -2.609 1.00 83.56 87 ALA A N 1
ATOM 680 C CA . ALA A 1 87 ? 5.644 0.836 -2.982 1.00 83.56 87 ALA A CA 1
ATOM 681 C C . ALA A 1 87 ? 6.833 1.682 -2.511 1.00 83.56 87 ALA A C 1
ATOM 683 O O . ALA A 1 87 ? 7.170 2.665 -3.170 1.00 83.56 87 ALA A O 1
ATOM 684 N N . ASN A 1 88 ? 7.449 1.310 -1.390 1.00 79.44 88 ASN A N 1
ATOM 685 C CA . ASN A 1 88 ? 8.514 2.096 -0.772 1.00 79.44 88 ASN A CA 1
ATOM 686 C C . ASN A 1 88 ? 9.911 1.682 -1.251 1.00 79.44 88 ASN A C 1
ATOM 688 O O . ASN A 1 88 ? 10.862 2.435 -1.070 1.00 79.44 88 ASN A O 1
ATOM 692 N N . TYR A 1 89 ? 10.048 0.507 -1.870 1.00 78.81 89 TYR A N 1
ATOM 693 C CA . TYR A 1 89 ? 11.326 0.073 -2.425 1.00 78.81 89 TYR A CA 1
ATOM 694 C C . TYR A 1 89 ? 11.643 0.894 -3.681 1.00 78.81 89 TYR A C 1
ATOM 696 O O . TYR A 1 89 ? 10.781 1.092 -4.539 1.00 78.81 89 TYR A O 1
ATOM 704 N N . GLY A 1 90 ? 12.879 1.388 -3.767 1.00 71.00 90 GLY A N 1
ATOM 705 C CA . GLY A 1 90 ? 13.357 2.203 -4.888 1.00 71.00 90 GLY A CA 1
ATOM 706 C C . GLY A 1 90 ? 12.987 3.689 -4.825 1.00 71.00 90 GLY A C 1
ATOM 707 O O . GLY A 1 90 ? 13.301 4.412 -5.766 1.00 71.00 90 GLY A O 1
ATOM 708 N N . VAL A 1 91 ? 12.349 4.158 -3.744 1.00 76.75 91 VAL A N 1
ATOM 709 C CA . VAL A 1 91 ? 12.219 5.600 -3.474 1.00 76.75 91 VAL A CA 1
ATOM 710 C C . VAL A 1 91 ? 13.594 6.133 -3.089 1.00 76.75 91 VAL A C 1
ATOM 712 O O . VAL A 1 91 ? 14.213 5.641 -2.144 1.00 76.75 91 VAL A O 1
ATOM 715 N N . ILE A 1 92 ? 14.077 7.126 -3.828 1.00 73.75 92 ILE A N 1
ATOM 716 C CA . ILE A 1 92 ? 15.363 7.763 -3.550 1.00 73.75 92 ILE A CA 1
ATOM 717 C C . ILE A 1 92 ? 15.116 8.803 -2.465 1.00 73.75 92 ILE A C 1
ATOM 719 O O . ILE A 1 92 ? 14.431 9.795 -2.694 1.00 73.75 92 ILE A O 1
ATOM 723 N N . LEU A 1 93 ? 15.633 8.544 -1.265 1.00 73.38 93 LEU A N 1
ATOM 724 C CA . LEU A 1 93 ? 15.453 9.437 -0.118 1.00 73.38 93 LEU A CA 1
ATOM 725 C C . LEU A 1 93 ? 16.311 10.702 -0.246 1.00 73.38 93 LEU A C 1
ATOM 727 O O . LEU A 1 93 ? 15.855 11.782 0.119 1.00 73.38 93 LEU A O 1
ATOM 731 N N . ASN A 1 94 ? 17.513 10.563 -0.813 1.00 73.38 94 ASN A N 1
ATOM 732 C CA . ASN A 1 94 ? 18.471 11.647 -0.994 1.00 73.38 94 ASN A CA 1
ATOM 733 C C . ASN A 1 94 ? 18.545 12.019 -2.476 1.00 73.38 94 ASN A C 1
ATOM 735 O O . ASN A 1 94 ? 19.254 11.387 -3.257 1.00 73.38 94 ASN A O 1
ATOM 739 N N . LEU A 1 95 ? 17.784 13.036 -2.874 1.00 68.12 95 LEU A N 1
ATOM 740 C CA . LEU A 1 95 ? 17.806 13.545 -4.248 1.00 68.12 95 LEU A CA 1
ATOM 741 C C . LEU A 1 95 ? 19.135 14.240 -4.597 1.00 68.12 95 LEU A C 1
ATOM 743 O O . LEU A 1 95 ? 19.476 14.317 -5.773 1.00 68.12 95 LEU A O 1
ATOM 747 N N . ASP A 1 96 ? 19.885 14.689 -3.590 1.00 66.94 96 ASP A N 1
ATOM 748 C CA . ASP A 1 96 ? 21.147 15.426 -3.742 1.00 66.94 96 ASP A CA 1
ATOM 749 C C . ASP A 1 96 ? 22.315 14.551 -4.233 1.00 66.94 96 ASP A C 1
ATOM 751 O O . ASP A 1 96 ? 23.327 15.066 -4.694 1.00 66.94 96 ASP A O 1
ATOM 755 N N . GLU A 1 97 ? 22.177 13.223 -4.160 1.00 67.50 97 GLU A N 1
ATOM 756 C CA . GLU A 1 97 ? 23.161 12.254 -4.671 1.00 67.50 97 GLU A CA 1
ATOM 757 C C . GLU A 1 97 ? 23.003 11.985 -6.180 1.00 67.50 97 GLU A C 1
ATOM 759 O O . GLU A 1 97 ? 23.743 11.188 -6.757 1.00 67.50 97 GLU A O 1
ATOM 764 N N . LEU A 1 98 ? 22.018 12.612 -6.830 1.00 69.00 98 LEU A N 1
ATOM 765 C CA . LEU A 1 98 ? 21.775 12.484 -8.265 1.00 69.00 98 LEU A CA 1
ATOM 766 C C . LEU A 1 98 ? 22.521 13.569 -9.045 1.00 69.00 98 LEU A C 1
ATOM 768 O O . LEU A 1 98 ? 22.767 14.651 -8.524 1.00 69.00 98 LEU A O 1
ATOM 772 N N . ASP A 1 99 ? 22.784 13.310 -10.331 1.00 66.44 99 ASP A N 1
ATOM 773 C CA . ASP A 1 99 ? 23.550 14.165 -11.264 1.00 66.44 99 ASP A CA 1
ATOM 774 C C . ASP A 1 99 ? 22.963 15.582 -11.518 1.00 66.44 99 ASP A C 1
ATOM 776 O O . ASP A 1 99 ? 23.336 16.260 -12.474 1.00 66.44 99 ASP A O 1
ATOM 780 N N . GLY A 1 100 ? 22.015 16.053 -10.700 1.00 67.88 100 GLY A N 1
ATOM 781 C CA . GLY A 1 100 ? 21.568 17.449 -10.660 1.00 67.88 100 GLY A CA 1
ATOM 782 C C . GLY A 1 100 ? 20.687 17.897 -11.828 1.00 67.88 100 GLY A C 1
ATOM 783 O O . GLY A 1 100 ? 20.350 19.074 -11.923 1.00 67.88 100 GLY A O 1
ATOM 784 N N . ASN A 1 101 ? 20.278 16.996 -12.728 1.00 80.44 101 ASN A N 1
ATOM 785 C CA . ASN A 1 101 ? 19.398 17.364 -13.837 1.00 80.44 101 ASN A CA 1
ATOM 786 C C . ASN A 1 101 ? 17.967 17.637 -13.339 1.00 80.44 101 ASN A C 1
ATOM 788 O O . ASN A 1 101 ? 17.194 16.709 -13.085 1.00 80.44 101 ASN A O 1
ATOM 792 N N . GLU A 1 102 ? 17.584 18.914 -13.276 1.00 82.62 102 GLU A N 1
ATOM 793 C CA . GLU A 1 102 ? 16.257 19.365 -12.829 1.00 82.62 102 GLU A CA 1
ATOM 794 C C . GLU A 1 102 ? 15.102 18.698 -13.593 1.00 82.62 102 GLU A C 1
ATOM 796 O O . GLU A 1 102 ? 14.064 18.358 -13.018 1.00 82.62 102 GLU A O 1
ATOM 801 N N . ASN A 1 103 ? 15.279 18.457 -14.898 1.00 82.75 103 ASN A N 1
ATOM 802 C CA . ASN A 1 103 ? 14.254 17.809 -15.714 1.00 82.75 103 ASN A CA 1
ATOM 803 C C . ASN A 1 103 ? 14.066 16.334 -15.346 1.00 82.75 103 ASN A C 1
ATOM 805 O O . ASN A 1 103 ? 12.940 15.832 -15.417 1.00 82.75 103 ASN A O 1
ATOM 809 N N . ASP A 1 104 ? 15.143 15.635 -14.984 1.00 83.44 104 ASP A N 1
ATOM 810 C CA . ASP A 1 104 ? 15.072 14.246 -14.526 1.00 83.44 104 ASP A CA 1
ATOM 811 C C . ASP A 1 104 ? 14.421 14.173 -13.141 1.00 83.44 104 ASP A C 1
ATOM 813 O O . ASP A 1 104 ? 13.481 13.402 -12.931 1.00 83.44 104 ASP A O 1
ATOM 817 N N . LEU A 1 105 ? 14.824 15.072 -12.241 1.00 83.25 105 LEU A N 1
ATOM 818 C CA . LEU A 1 105 ? 14.277 15.178 -10.892 1.00 83.25 105 LEU A CA 1
ATOM 819 C C . LEU A 1 105 ? 12.762 15.395 -10.901 1.00 83.25 105 LEU A C 1
ATOM 821 O O . LEU A 1 105 ? 12.012 14.674 -10.239 1.00 83.25 105 LEU A O 1
ATOM 825 N N . ARG A 1 106 ? 12.298 16.330 -11.737 1.00 85.56 106 ARG A N 1
ATOM 826 C CA . ARG A 1 106 ? 10.871 16.622 -11.904 1.00 85.56 106 ARG A CA 1
ATOM 827 C C . ARG A 1 106 ? 10.101 15.425 -12.464 1.00 85.56 106 ARG A C 1
ATOM 829 O O . ARG A 1 106 ? 8.985 15.151 -12.029 1.00 85.56 106 ARG A O 1
ATOM 836 N N . LYS A 1 107 ? 10.678 14.681 -13.417 1.00 86.00 107 LYS A N 1
ATOM 837 C CA . LYS A 1 107 ? 10.049 13.456 -13.947 1.00 86.00 107 LYS A CA 1
ATOM 838 C C . LYS A 1 107 ? 9.911 12.387 -12.863 1.00 86.00 107 LYS A C 1
ATOM 840 O O . LYS A 1 107 ? 8.858 11.755 -12.791 1.00 86.00 107 LYS A O 1
ATOM 845 N N . ARG A 1 108 ? 10.933 12.201 -12.020 1.00 86.19 108 ARG A N 1
ATOM 846 C CA . ARG A 1 108 ? 10.892 11.243 -10.902 1.00 86.19 108 ARG A CA 1
ATOM 847 C C . ARG A 1 108 ? 9.827 11.619 -9.877 1.00 86.19 108 ARG A C 1
ATOM 849 O O . ARG A 1 108 ? 8.999 10.773 -9.552 1.00 86.19 108 ARG A O 1
ATOM 856 N N . GLN A 1 109 ? 9.779 12.885 -9.458 1.00 86.56 109 GLN A N 1
ATOM 857 C CA . GLN A 1 109 ? 8.746 13.387 -8.542 1.00 86.56 109 GLN A CA 1
ATOM 858 C C . GLN A 1 109 ? 7.334 13.149 -9.097 1.00 86.56 109 GLN A C 1
ATOM 860 O O . GLN A 1 109 ? 6.497 12.551 -8.424 1.00 86.56 109 GLN A O 1
ATOM 865 N N . ASN A 1 110 ? 7.097 13.489 -10.369 1.00 89.38 110 ASN A N 1
ATOM 866 C CA . ASN A 1 110 ? 5.803 13.254 -11.012 1.00 89.38 110 ASN A CA 1
ATOM 867 C C . ASN A 1 110 ? 5.407 11.764 -11.024 1.00 89.38 110 ASN A C 1
ATOM 869 O O . ASN A 1 110 ? 4.244 11.432 -10.791 1.00 89.38 110 ASN A O 1
ATOM 873 N N . LEU A 1 111 ? 6.348 10.851 -11.292 1.00 88.38 111 LEU A N 1
ATOM 874 C CA . LEU A 1 111 ? 6.082 9.407 -11.262 1.00 88.38 111 LEU A CA 1
ATOM 875 C C . LEU A 1 111 ? 5.721 8.924 -9.851 1.00 88.38 111 LEU A C 1
ATOM 877 O O . LEU A 1 111 ? 4.799 8.117 -9.696 1.00 88.38 111 LEU A O 1
ATOM 881 N N . GLU A 1 112 ? 6.409 9.428 -8.826 1.00 87.75 112 GLU A N 1
ATOM 882 C CA . GLU A 1 112 ? 6.094 9.115 -7.433 1.00 87.75 112 GLU A CA 1
ATOM 883 C C . GLU A 1 112 ? 4.719 9.631 -7.014 1.00 87.75 112 GLU A C 1
ATOM 885 O O . GLU A 1 112 ? 3.979 8.915 -6.336 1.00 87.75 112 GLU A O 1
ATOM 890 N N . ASP A 1 113 ? 4.346 10.836 -7.434 1.00 88.62 113 ASP A N 1
ATOM 891 C CA . ASP A 1 113 ? 3.049 11.420 -7.100 1.00 88.62 113 ASP A CA 1
ATOM 892 C C . ASP A 1 113 ? 1.905 10.674 -7.785 1.00 88.62 113 ASP A C 1
ATOM 894 O O . ASP A 1 113 ? 0.920 10.317 -7.130 1.00 88.62 113 ASP A O 1
ATOM 898 N N . VAL A 1 114 ? 2.069 10.318 -9.063 1.00 89.81 114 VAL A N 1
ATOM 899 C CA . VAL A 1 114 ? 1.115 9.461 -9.784 1.00 89.81 114 VAL A CA 1
ATOM 900 C C . VAL A 1 114 ? 0.988 8.096 -9.101 1.00 89.81 114 VAL A C 1
ATOM 902 O O . VAL A 1 114 ? -0.126 7.590 -8.936 1.00 89.81 114 VAL A O 1
ATOM 905 N N . LYS A 1 115 ? 2.102 7.497 -8.661 1.00 88.19 115 LYS A N 1
ATOM 906 C CA . LYS A 1 115 ? 2.098 6.232 -7.909 1.00 88.19 115 LYS A CA 1
ATOM 907 C C . LYS A 1 115 ? 1.336 6.377 -6.591 1.00 88.19 115 LYS A C 1
ATOM 909 O O . LYS A 1 115 ? 0.449 5.571 -6.314 1.00 88.19 115 LYS A O 1
ATOM 914 N N . LYS A 1 116 ? 1.633 7.411 -5.797 1.00 87.12 116 LYS A N 1
ATOM 915 C CA . LYS A 1 116 ? 0.946 7.694 -4.525 1.00 87.12 116 LYS A CA 1
ATOM 916 C C . LYS A 1 116 ? -0.545 7.920 -4.735 1.00 87.12 116 LYS A C 1
ATOM 918 O O . LYS A 1 116 ? -1.339 7.438 -3.934 1.00 87.12 116 LYS A O 1
ATOM 923 N N . GLN A 1 117 ? -0.933 8.624 -5.796 1.00 89.62 117 GLN A N 1
ATOM 924 C CA . GLN A 1 117 ? -2.335 8.871 -6.113 1.00 89.62 117 GLN A CA 1
ATOM 925 C C . GLN A 1 117 ? -3.067 7.577 -6.479 1.00 89.62 117 GLN A C 1
ATOM 927 O O . GLN A 1 117 ? -4.109 7.307 -5.891 1.00 89.62 117 GLN A O 1
ATOM 932 N N . LYS A 1 118 ? -2.496 6.742 -7.356 1.00 88.25 118 LYS A N 1
ATOM 933 C CA . LYS A 1 118 ? -3.090 5.450 -7.745 1.00 88.25 118 LYS A CA 1
ATOM 934 C C . LYS A 1 118 ? -3.215 4.476 -6.575 1.00 88.25 118 LYS A C 1
ATOM 936 O O . LYS A 1 118 ? -4.207 3.772 -6.472 1.00 88.25 118 LYS A O 1
ATOM 941 N N . LEU A 1 119 ? -2.237 4.440 -5.668 1.00 87.19 119 LEU A N 1
ATOM 942 C CA . LEU A 1 119 ? -2.261 3.527 -4.515 1.00 87.19 119 LEU A CA 1
ATOM 943 C C . LEU A 1 119 ? -3.265 3.923 -3.423 1.00 87.19 119 LEU A C 1
ATOM 945 O O . LEU A 1 119 ? -3.532 3.111 -2.529 1.00 87.19 119 LEU A O 1
ATOM 949 N N . LYS A 1 120 ? -3.846 5.131 -3.491 1.00 85.06 120 LYS A N 1
ATOM 950 C CA . LYS A 1 120 ? -5.011 5.467 -2.662 1.00 85.06 120 LYS A CA 1
ATOM 951 C C . LYS A 1 120 ? -6.162 4.525 -2.990 1.00 85.06 120 LYS A C 1
ATOM 953 O O . LYS A 1 120 ? -6.755 3.982 -2.067 1.00 85.06 120 LYS A O 1
ATOM 958 N N . ASP A 1 121 ? -6.400 4.255 -4.269 1.00 85.25 121 ASP A N 1
ATOM 959 C CA . ASP A 1 121 ? -7.487 3.391 -4.712 1.00 85.25 121 ASP A CA 1
ATOM 960 C C . ASP A 1 121 ? -7.223 1.923 -4.322 1.00 85.25 121 ASP A C 1
ATOM 962 O O . ASP A 1 121 ? -6.199 1.347 -4.711 1.00 85.25 121 ASP A O 1
ATOM 966 N N . PRO A 1 122 ? -8.139 1.265 -3.583 1.00 80.56 122 PRO A N 1
ATOM 967 C CA . PRO A 1 122 ? -7.966 -0.123 -3.143 1.00 80.56 122 PRO A CA 1
ATOM 968 C C . PRO A 1 122 ? -7.865 -1.146 -4.279 1.00 80.56 122 PRO A C 1
ATOM 970 O O . PRO A 1 122 ? -7.336 -2.234 -4.073 1.00 80.56 122 PRO A O 1
ATOM 973 N N . LEU A 1 123 ? -8.357 -0.788 -5.468 1.00 84.56 123 LEU A N 1
ATOM 974 C CA . LEU A 1 123 ? -8.321 -1.618 -6.674 1.00 84.56 123 LEU A CA 1
ATOM 975 C C . LEU A 1 123 ? -6.939 -1.659 -7.339 1.00 84.56 123 LEU A C 1
ATOM 977 O O . LEU A 1 123 ? -6.718 -2.474 -8.231 1.00 84.56 123 LEU A O 1
ATOM 981 N N . PHE A 1 124 ? -6.008 -0.796 -6.925 1.00 85.88 124 PHE A N 1
ATOM 982 C CA . PHE A 1 124 ? -4.635 -0.826 -7.413 1.00 85.88 124 PHE A CA 1
ATOM 983 C C . PHE A 1 124 ? -3.746 -1.673 -6.495 1.00 85.88 124 PHE A C 1
ATOM 985 O O . PHE A 1 124 ? -3.644 -1.440 -5.282 1.00 85.88 124 PHE A O 1
ATOM 992 N N . PHE A 1 125 ? -3.069 -2.637 -7.124 1.00 87.25 125 PHE A N 1
ATOM 993 C CA . PHE A 1 125 ? -2.147 -3.600 -6.526 1.00 87.25 125 PHE A CA 1
ATOM 994 C C . PHE A 1 125 ? -0.759 -3.425 -7.145 1.00 87.25 125 PHE A C 1
ATOM 996 O O . PHE A 1 125 ? -0.633 -3.039 -8.311 1.00 87.25 125 PHE A O 1
ATOM 1003 N N . ILE A 1 126 ? 0.287 -3.739 -6.384 1.00 87.38 126 ILE A N 1
ATOM 1004 C CA . ILE A 1 126 ? 1.659 -3.747 -6.894 1.00 87.38 126 ILE A CA 1
ATOM 1005 C C . ILE A 1 126 ? 2.034 -5.177 -7.269 1.00 87.38 126 ILE A C 1
ATOM 1007 O O . ILE A 1 126 ? 1.948 -6.095 -6.452 1.00 87.38 126 ILE A O 1
ATOM 1011 N N . SER A 1 127 ? 2.452 -5.366 -8.520 1.00 86.81 127 SER A N 1
ATOM 1012 C CA . SER A 1 127 ? 2.960 -6.656 -8.977 1.00 86.81 127 SER A CA 1
ATOM 1013 C C . SER A 1 127 ? 4.335 -6.929 -8.355 1.00 86.81 127 SER A C 1
ATOM 1015 O O . SER A 1 127 ? 5.218 -6.081 -8.481 1.00 86.81 127 SER A O 1
ATOM 1017 N N . PRO A 1 128 ? 4.560 -8.103 -7.742 1.00 86.88 128 PRO A N 1
ATOM 1018 C CA . PRO A 1 128 ? 5.864 -8.463 -7.193 1.00 86.88 128 PRO A CA 1
ATOM 1019 C C . PRO A 1 128 ? 6.890 -8.845 -8.270 1.00 86.88 128 PRO A C 1
ATOM 1021 O O . PRO A 1 128 ? 8.083 -8.868 -7.993 1.00 86.88 128 PRO A O 1
ATOM 1024 N N . THR A 1 129 ? 6.443 -9.144 -9.494 1.00 87.31 129 THR A N 1
ATOM 1025 C CA . THR A 1 129 ? 7.286 -9.692 -10.574 1.00 87.31 129 THR A CA 1
ATOM 1026 C C . THR A 1 129 ? 7.380 -8.795 -11.806 1.00 87.31 129 THR A C 1
ATOM 1028 O O . THR A 1 129 ? 8.092 -9.130 -12.750 1.00 87.31 129 THR A O 1
ATOM 1031 N N . ARG A 1 130 ? 6.663 -7.662 -11.838 1.00 86.00 130 ARG A N 1
ATOM 1032 C CA . ARG A 1 130 ? 6.697 -6.722 -12.971 1.00 86.00 130 ARG A CA 1
ATOM 1033 C C . ARG A 1 130 ? 7.377 -5.425 -12.547 1.00 86.00 130 ARG A C 1
ATOM 1035 O O . ARG A 1 130 ? 6.909 -4.759 -11.630 1.00 86.00 130 ARG A O 1
ATOM 1042 N N . LEU A 1 131 ? 8.440 -5.063 -13.257 1.00 86.00 131 LEU A N 1
ATOM 1043 C CA . LEU A 1 131 ? 9.186 -3.817 -13.086 1.00 86.00 131 LEU A CA 1
ATOM 1044 C C . LEU A 1 131 ? 8.953 -2.902 -14.289 1.00 86.00 131 LEU A C 1
ATOM 1046 O O . LEU A 1 131 ? 8.940 -3.357 -15.431 1.00 86.00 131 LEU A O 1
ATOM 1050 N N . THR A 1 132 ? 8.793 -1.607 -14.032 1.00 85.19 132 THR A N 1
ATOM 1051 C CA . THR A 1 132 ? 8.737 -0.566 -15.064 1.00 85.19 132 THR A CA 1
ATOM 1052 C C . THR A 1 132 ? 10.035 0.222 -15.042 1.00 85.19 132 THR A C 1
ATOM 1054 O O . THR A 1 132 ? 10.364 0.840 -14.029 1.00 85.19 132 THR A O 1
ATOM 1057 N N . ILE A 1 133 ? 10.766 0.209 -16.155 1.00 86.75 133 ILE A N 1
ATOM 1058 C CA . ILE A 1 133 ? 12.028 0.936 -16.295 1.00 86.75 133 ILE A CA 1
ATOM 1059 C C . ILE A 1 133 ? 11.741 2.252 -17.018 1.00 86.75 133 ILE A C 1
ATOM 1061 O O . ILE A 1 133 ? 11.163 2.266 -18.104 1.00 86.75 133 ILE A O 1
ATOM 1065 N N . HIS A 1 134 ? 12.127 3.362 -16.398 1.00 85.12 134 HIS A N 1
ATOM 1066 C CA . HIS A 1 134 ? 12.029 4.699 -16.977 1.00 85.12 134 HIS A CA 1
ATOM 1067 C C . HIS A 1 134 ? 13.416 5.192 -17.404 1.00 85.12 134 HIS A C 1
ATOM 1069 O O . HIS A 1 134 ? 14.426 4.642 -16.978 1.00 85.12 134 HIS A O 1
ATOM 1075 N N . ASN A 1 135 ? 13.451 6.246 -18.226 1.00 82.00 135 ASN A N 1
ATOM 1076 C CA . ASN A 1 135 ? 14.685 6.854 -18.741 1.00 82.00 135 ASN A CA 1
ATOM 1077 C C . ASN A 1 135 ? 15.513 5.941 -19.673 1.00 82.00 135 ASN A C 1
ATOM 1079 O O . ASN A 1 135 ? 16.739 5.977 -19.668 1.00 82.00 135 ASN A O 1
ATOM 1083 N N . LEU A 1 136 ? 14.836 5.118 -20.482 1.00 85.75 136 LEU A N 1
ATOM 1084 C CA . LEU A 1 136 ? 15.485 4.346 -21.544 1.00 85.75 136 LEU A CA 1
ATOM 1085 C C . LEU A 1 136 ? 15.864 5.254 -22.730 1.00 85.75 136 LEU A C 1
ATOM 1087 O O . LEU A 1 136 ? 15.115 6.190 -23.036 1.00 85.75 136 LEU A O 1
ATOM 1091 N N . PRO A 1 137 ? 16.988 4.981 -23.419 1.00 85.69 137 PRO A N 1
ATOM 1092 C CA . PRO A 1 137 ? 17.367 5.735 -24.603 1.00 85.69 137 PRO A CA 1
ATOM 1093 C C . PRO A 1 137 ? 16.375 5.490 -25.755 1.00 85.69 137 PRO A C 1
ATOM 1095 O O . PRO A 1 137 ? 15.819 4.396 -25.879 1.00 85.69 137 PRO A O 1
ATOM 1098 N N . PRO A 1 138 ? 16.131 6.499 -26.612 1.00 82.44 138 PRO A N 1
ATOM 1099 C CA . PRO A 1 138 ? 15.047 6.469 -27.600 1.00 82.44 138 PRO A CA 1
ATOM 1100 C C . PRO A 1 138 ? 15.229 5.411 -28.697 1.00 82.44 138 PRO A C 1
ATOM 1102 O O . PRO A 1 138 ? 14.255 5.008 -29.323 1.00 82.44 138 PRO A O 1
ATOM 1105 N N . ASN A 1 139 ? 16.461 4.962 -28.930 1.00 86.19 139 ASN A N 1
ATOM 1106 C CA . ASN A 1 139 ? 16.827 3.952 -29.923 1.00 86.19 139 ASN A CA 1
ATOM 1107 C C . ASN A 1 139 ? 16.902 2.526 -29.349 1.00 86.19 139 ASN A C 1
ATOM 1109 O O . ASN A 1 139 ? 17.414 1.636 -30.023 1.00 86.19 139 ASN A O 1
ATOM 1113 N N . MET A 1 140 ? 16.455 2.308 -28.109 1.00 87.88 140 MET A N 1
ATOM 1114 C CA . MET A 1 140 ? 16.502 0.990 -27.485 1.00 87.88 140 MET A CA 1
ATOM 1115 C C . MET A 1 140 ? 15.363 0.096 -27.974 1.00 87.88 140 MET A C 1
ATOM 1117 O O . MET A 1 140 ? 14.189 0.461 -27.890 1.00 87.88 140 MET A O 1
ATOM 1121 N N . GLU A 1 141 ? 15.722 -1.102 -28.424 1.00 89.75 141 GLU A N 1
ATOM 1122 C CA . GLU A 1 141 ? 14.779 -2.149 -28.821 1.00 89.75 141 GLU A CA 1
ATOM 1123 C C . GLU A 1 141 ? 14.595 -3.213 -27.725 1.00 89.75 141 GLU A C 1
ATOM 1125 O O . GLU A 1 141 ? 15.464 -3.418 -26.869 1.00 89.75 141 GLU A O 1
ATOM 1130 N N . ASP A 1 142 ? 13.481 -3.945 -27.790 1.00 90.19 142 ASP A N 1
ATOM 1131 C CA . ASP A 1 142 ? 13.097 -4.991 -26.828 1.00 90.19 142 ASP A CA 1
ATOM 1132 C C . ASP A 1 142 ? 14.196 -6.051 -26.641 1.00 90.19 142 ASP A C 1
ATOM 1134 O O . ASP A 1 142 ? 14.521 -6.448 -25.519 1.00 90.19 142 ASP A O 1
ATOM 1138 N N . GLU A 1 143 ? 14.823 -6.486 -27.739 1.00 89.75 143 GLU A N 1
ATOM 1139 C CA . GLU A 1 143 ? 15.902 -7.479 -27.705 1.00 89.75 143 GLU A CA 1
ATOM 1140 C C . GLU A 1 143 ? 17.157 -6.963 -26.998 1.00 89.75 143 GLU A C 1
ATOM 1142 O O . GLU A 1 143 ? 17.824 -7.714 -26.280 1.00 89.75 143 GLU A O 1
ATOM 1147 N N . GLN A 1 144 ? 17.484 -5.684 -27.196 1.00 90.31 144 GLN A N 1
ATOM 1148 C CA . GLN A 1 144 ? 18.656 -5.055 -26.594 1.00 90.31 144 GLN A CA 1
ATOM 1149 C C . GLN A 1 144 ? 18.456 -4.890 -25.090 1.00 90.31 144 GLN A C 1
ATOM 1151 O O . GLN A 1 144 ? 19.339 -5.254 -24.311 1.00 90.31 144 GLN A O 1
ATOM 1156 N N . LEU A 1 145 ? 17.274 -4.423 -24.674 1.00 90.44 145 LEU A N 1
ATOM 1157 C CA . LEU A 1 145 ? 16.927 -4.307 -23.260 1.00 90.44 145 LEU A CA 1
ATOM 1158 C C . LEU A 1 145 ? 16.948 -5.678 -22.570 1.00 90.44 145 LEU A C 1
ATOM 1160 O O . LEU A 1 145 ? 17.497 -5.817 -21.476 1.00 90.44 145 LEU A O 1
ATOM 1164 N N . ARG A 1 146 ? 16.416 -6.716 -23.227 1.00 90.31 146 ARG A N 1
ATOM 1165 C CA . ARG A 1 146 ? 16.423 -8.080 -22.685 1.00 90.31 146 ARG A CA 1
ATOM 1166 C C . ARG A 1 146 ? 17.843 -8.609 -22.476 1.00 90.31 146 ARG A C 1
ATOM 1168 O O . ARG A 1 146 ? 18.117 -9.180 -21.420 1.00 90.31 146 ARG A O 1
ATOM 1175 N N . LYS A 1 147 ? 18.740 -8.416 -23.450 1.00 90.12 147 LYS A N 1
ATOM 1176 C CA . LYS A 1 147 ? 20.156 -8.813 -23.329 1.00 90.12 147 LYS A CA 1
ATOM 1177 C C . LYS A 1 147 ? 20.836 -8.080 -22.176 1.00 90.12 147 LYS A C 1
ATOM 1179 O O . LYS A 1 147 ? 21.432 -8.738 -21.327 1.00 90.12 147 LYS A O 1
ATOM 1184 N N . LEU A 1 148 ? 20.646 -6.763 -22.085 1.00 90.75 148 LEU A N 1
ATOM 1185 C CA . LEU A 1 148 ? 21.219 -5.932 -21.024 1.00 90.75 148 LEU A CA 1
ATOM 1186 C C . LEU A 1 148 ? 20.797 -6.401 -19.624 1.00 90.75 148 LEU A C 1
ATOM 1188 O O . LEU A 1 148 ? 21.637 -6.525 -18.731 1.00 90.75 148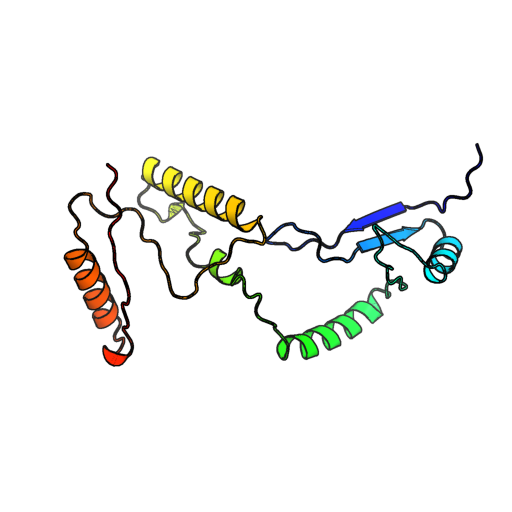 LEU A O 1
ATOM 1192 N N . ILE A 1 149 ? 19.509 -6.704 -19.428 1.00 89.75 149 ILE A N 1
ATOM 1193 C CA . ILE A 1 149 ? 19.005 -7.206 -18.141 1.00 89.75 149 ILE A CA 1
ATOM 1194 C C . ILE A 1 149 ? 19.672 -8.542 -17.797 1.00 89.75 149 ILE A C 1
ATOM 1196 O O . ILE A 1 149 ? 20.173 -8.713 -16.688 1.00 89.75 149 ILE A O 1
ATOM 1200 N N . VAL A 1 150 ? 19.728 -9.480 -18.746 1.00 89.00 150 VAL A N 1
ATOM 1201 C CA . VAL A 1 150 ? 20.347 -10.797 -18.522 1.00 89.00 150 VAL A CA 1
ATOM 1202 C C . VAL A 1 150 ? 21.839 -10.675 -18.208 1.00 89.00 150 VAL A C 1
ATOM 1204 O O . VAL A 1 150 ? 22.330 -11.355 -17.310 1.00 89.00 150 VAL A O 1
ATOM 1207 N N . GLU A 1 151 ? 22.570 -9.822 -18.923 1.00 89.56 151 GLU A N 1
ATOM 1208 C CA . GLU A 1 151 ? 23.993 -9.566 -18.673 1.00 89.56 151 GLU A CA 1
ATOM 1209 C C . GLU A 1 151 ? 24.237 -8.958 -17.289 1.00 89.56 151 GLU A C 1
ATOM 1211 O O . GLU A 1 151 ? 25.145 -9.393 -16.578 1.00 89.56 151 GLU A O 1
ATOM 1216 N N . THR A 1 152 ? 23.388 -8.018 -16.871 1.00 89.38 152 THR A N 1
ATOM 1217 C CA . THR A 1 152 ? 23.467 -7.393 -15.543 1.00 89.38 152 THR A CA 1
ATOM 1218 C C . THR A 1 152 ? 23.236 -8.428 -14.438 1.00 89.38 152 THR A C 1
ATOM 1220 O O . THR A 1 152 ? 24.051 -8.555 -13.528 1.00 89.38 152 THR A O 1
ATOM 1223 N N . LEU A 1 153 ? 22.202 -9.266 -14.570 1.00 88.56 153 LEU A N 1
ATOM 1224 C CA . LEU A 1 153 ? 21.904 -10.325 -13.597 1.00 88.56 153 LEU A CA 1
ATOM 1225 C C . LEU A 1 153 ? 23.006 -11.399 -13.532 1.00 88.56 153 LEU A C 1
ATOM 1227 O O . LEU A 1 153 ? 23.306 -11.919 -12.456 1.00 88.56 153 LEU A O 1
ATOM 1231 N N . LYS A 1 154 ? 23.649 -11.715 -14.666 1.00 85.88 154 LYS A N 1
ATOM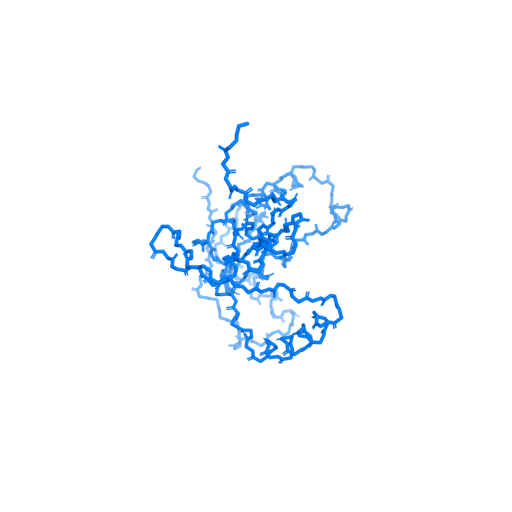 1232 C CA . LYS A 1 154 ? 24.825 -12.604 -14.698 1.00 85.88 154 LYS A CA 1
ATOM 1233 C C . LYS A 1 154 ? 26.006 -12.012 -13.935 1.00 85.88 154 LYS A C 1
ATOM 1235 O O . LYS A 1 154 ? 26.687 -12.741 -13.215 1.00 85.88 154 LYS A O 1
ATOM 1240 N N . LYS A 1 155 ? 26.260 -10.710 -14.101 1.00 89.00 155 LYS A N 1
ATOM 1241 C CA . LYS A 1 155 ? 27.342 -10.001 -13.403 1.00 89.00 155 LYS A CA 1
ATOM 1242 C C . LYS A 1 155 ? 27.148 -10.042 -11.885 1.00 89.00 155 LYS A C 1
ATOM 1244 O O . LYS A 1 155 ? 28.118 -10.260 -11.162 1.00 89.00 155 LYS A O 1
ATOM 1249 N N . ASP A 1 156 ? 25.900 -9.967 -11.434 1.00 85.50 156 ASP A N 1
ATOM 1250 C CA . ASP A 1 156 ? 25.514 -10.092 -10.023 1.00 85.50 156 ASP A CA 1
ATOM 1251 C C . ASP A 1 156 ? 25.481 -11.549 -9.511 1.00 85.50 156 ASP A C 1
ATOM 1253 O O . ASP A 1 156 ? 25.024 -11.815 -8.401 1.00 85.50 156 ASP A O 1
ATOM 1257 N N . LYS A 1 157 ? 26.020 -12.504 -10.287 1.00 85.31 157 LYS A N 1
ATOM 1258 C CA . LYS A 1 157 ? 26.158 -13.934 -9.946 1.00 85.31 157 LYS A CA 1
ATOM 1259 C C . LYS A 1 157 ? 24.832 -14.658 -9.689 1.00 85.31 157 LYS A C 1
ATOM 1261 O O . LYS A 1 157 ? 24.804 -15.654 -8.966 1.00 85.31 157 LYS A O 1
ATOM 1266 N N . ILE A 1 158 ? 23.743 -14.208 -10.308 1.00 82.94 158 ILE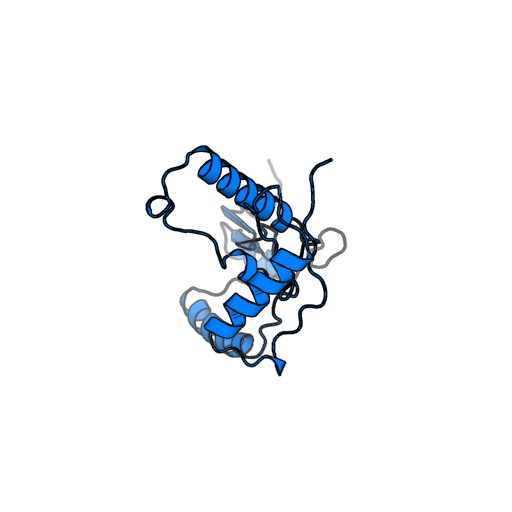 A N 1
ATOM 1267 C CA . ILE A 1 158 ? 22.459 -14.911 -10.244 1.00 82.94 158 ILE A CA 1
ATOM 1268 C C . ILE A 1 158 ? 22.505 -16.084 -11.237 1.00 82.94 158 ILE A C 1
ATOM 1270 O O . ILE A 1 158 ? 22.837 -15.885 -12.412 1.00 82.94 158 ILE A O 1
ATOM 1274 N N . PRO A 1 159 ? 22.211 -17.324 -10.806 1.00 80.12 159 PRO A N 1
ATOM 1275 C CA . PRO A 1 159 ? 22.248 -18.477 -11.695 1.00 80.12 159 PRO A CA 1
ATOM 1276 C C . PRO A 1 159 ? 21.190 -18.339 -12.795 1.00 80.12 159 PRO A C 1
ATOM 1278 O O . PRO A 1 159 ? 20.041 -17.985 -12.549 1.00 80.12 159 PRO A O 1
ATOM 1281 N N . MET A 1 160 ? 21.562 -18.678 -14.033 1.00 73.25 160 MET A N 1
ATOM 1282 C CA . MET A 1 160 ? 20.695 -18.487 -15.205 1.00 73.25 160 MET A CA 1
ATOM 1283 C C . MET A 1 160 ? 19.363 -19.247 -15.132 1.00 73.25 160 MET A C 1
ATOM 1285 O O . MET A 1 160 ? 18.396 -18.839 -15.766 1.00 73.25 160 MET A O 1
ATOM 1289 N N . LYS A 1 161 ? 19.309 -20.327 -14.346 1.00 75.44 161 LYS A N 1
ATOM 1290 C CA . LYS A 1 161 ? 18.098 -21.119 -14.103 1.00 75.44 161 LYS A CA 1
ATOM 1291 C C . LYS A 1 161 ? 17.003 -20.325 -13.376 1.00 75.44 161 LYS A C 1
ATOM 1293 O O . LYS A 1 161 ? 15.828 -20.622 -13.563 1.00 75.44 161 LYS A O 1
ATOM 1298 N N . ASP A 1 162 ? 17.389 -19.301 -12.617 1.00 77.25 162 ASP A N 1
ATOM 1299 C CA . ASP A 1 162 ? 16.472 -18.495 -11.806 1.00 77.25 162 ASP A CA 1
ATOM 1300 C C . ASP A 1 162 ? 16.014 -17.223 -12.544 1.00 77.25 162 ASP A C 1
ATOM 1302 O O . ASP A 1 162 ? 15.115 -16.514 -12.091 1.00 77.25 162 ASP A O 1
ATOM 1306 N N . ILE A 1 163 ? 16.595 -16.936 -13.716 1.00 80.50 163 ILE A N 1
ATOM 1307 C CA . ILE A 1 163 ? 16.262 -15.763 -14.528 1.00 80.50 163 ILE A CA 1
ATOM 1308 C C . ILE A 1 163 ? 15.136 -16.126 -15.499 1.00 80.50 163 ILE A C 1
ATOM 1310 O O . ILE A 1 163 ? 15.368 -16.565 -16.626 1.00 80.50 163 ILE A O 1
ATOM 1314 N N . ILE A 1 164 ? 13.896 -15.902 -15.068 1.00 82.25 164 ILE A N 1
ATOM 1315 C CA . ILE A 1 164 ? 12.701 -16.119 -15.890 1.00 82.25 164 ILE A CA 1
ATOM 1316 C C . ILE A 1 164 ? 12.141 -14.764 -16.337 1.00 82.25 164 ILE A C 1
ATOM 1318 O O . ILE 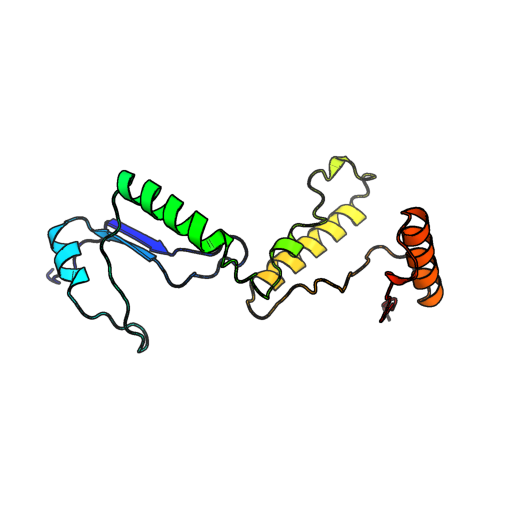A 1 164 ? 11.402 -14.096 -15.616 1.00 82.25 164 ILE A O 1
ATOM 1322 N N . LEU A 1 165 ? 12.498 -14.354 -17.555 1.00 83.25 165 LEU A N 1
ATOM 1323 C CA . LEU A 1 165 ? 11.956 -13.159 -18.210 1.00 83.25 165 LEU A CA 1
ATOM 1324 C C . LEU A 1 165 ? 10.802 -13.559 -19.133 1.00 83.25 165 LEU A C 1
ATOM 1326 O O . LEU A 1 165 ? 11.032 -13.924 -20.287 1.00 83.25 165 LEU A O 1
ATOM 1330 N N . ASN A 1 166 ? 9.573 -13.486 -18.616 1.00 83.56 166 ASN A N 1
ATOM 1331 C CA . ASN A 1 166 ? 8.358 -13.833 -19.365 1.00 83.56 166 ASN A CA 1
ATOM 1332 C C . ASN A 1 166 ? 8.020 -12.809 -20.457 1.00 83.56 166 ASN A C 1
ATOM 1334 O O . ASN A 1 166 ? 7.541 -13.173 -21.525 1.00 83.56 166 ASN A O 1
ATOM 1338 N N . GLU A 1 167 ? 8.250 -11.526 -20.184 1.00 84.31 167 GLU A N 1
ATOM 1339 C CA . GLU A 1 167 ? 7.888 -10.429 -21.077 1.00 84.31 167 GLU A CA 1
ATOM 1340 C C . GLU A 1 167 ? 8.865 -9.264 -20.871 1.00 84.31 167 GLU A C 1
ATOM 1342 O O . GLU A 1 167 ? 9.168 -8.892 -19.737 1.00 84.31 167 GLU A O 1
ATOM 1347 N N . CYS A 1 168 ? 9.368 -8.693 -21.964 1.00 87.50 168 CYS A N 1
ATOM 1348 C CA . CYS A 1 168 ? 10.176 -7.477 -21.972 1.00 87.50 168 CYS A CA 1
ATOM 1349 C C . CYS A 1 168 ? 9.751 -6.666 -23.194 1.00 87.50 168 CYS A C 1
ATOM 1351 O O . CYS A 1 168 ? 9.831 -7.176 -24.309 1.00 87.50 168 CYS A O 1
ATOM 1353 N N . ARG A 1 169 ? 9.238 -5.453 -22.974 1.00 86.75 169 ARG A N 1
ATOM 1354 C CA . ARG A 1 169 ? 8.725 -4.590 -24.039 1.00 86.75 169 ARG A CA 1
ATOM 1355 C C . ARG A 1 169 ? 9.072 -3.135 -23.756 1.00 86.75 169 ARG A C 1
ATOM 1357 O O . ARG A 1 169 ? 8.785 -2.631 -22.668 1.00 86.75 169 ARG A O 1
ATOM 1364 N N . VAL A 1 170 ? 9.637 -2.460 -24.746 1.00 86.81 170 VAL A N 1
ATOM 1365 C CA . VAL A 1 170 ? 9.905 -1.026 -24.750 1.00 86.81 170 VAL A CA 1
ATOM 1366 C C . VAL A 1 170 ? 8.672 -0.318 -25.298 1.00 86.81 170 VAL A C 1
ATOM 1368 O O . VAL A 1 170 ? 8.275 -0.483 -26.450 1.00 86.81 170 VAL A O 1
ATOM 1371 N N . MET A 1 171 ? 8.031 0.485 -24.453 1.00 84.25 171 MET A N 1
ATOM 1372 C CA . MET A 1 171 ? 6.903 1.310 -24.878 1.00 84.25 171 MET A CA 1
ATOM 1373 C C . MET A 1 171 ? 7.429 2.562 -25.582 1.00 84.25 171 MET A C 1
ATOM 1375 O O . MET A 1 171 ? 7.974 3.459 -24.937 1.00 84.25 171 MET A O 1
ATOM 1379 N N . LYS A 1 172 ? 7.258 2.628 -26.904 1.00 79.12 172 LYS A N 1
ATOM 1380 C CA . LYS A 1 172 ? 7.598 3.809 -27.704 1.00 79.12 172 LYS A CA 1
ATOM 1381 C C . LYS A 1 172 ? 6.418 4.781 -27.698 1.00 79.12 172 LYS A C 1
ATOM 1383 O O . LYS A 1 172 ? 5.262 4.363 -27.753 1.00 79.12 172 LYS A O 1
ATOM 1388 N N . LYS A 1 173 ? 6.704 6.079 -27.579 1.00 68.31 173 LYS A N 1
ATOM 1389 C CA . LYS A 1 173 ? 5.688 7.113 -27.804 1.00 68.31 173 LYS A CA 1
ATOM 1390 C C . LYS A 1 173 ? 5.475 7.223 -29.313 1.00 68.31 173 LYS A C 1
ATOM 1392 O O . LYS A 1 173 ? 6.464 7.347 -30.031 1.00 68.31 173 LYS A O 1
ATOM 1397 N N . ASN A 1 174 ? 4.218 7.127 -29.747 1.00 50.62 174 ASN A N 1
ATOM 1398 C CA . ASN A 1 174 ? 3.814 7.475 -31.110 1.00 50.62 174 ASN A CA 1
ATOM 1399 C C . ASN A 1 174 ? 4.029 8.965 -31.374 1.00 50.62 174 ASN A C 1
ATOM 1401 O O . ASN A 1 174 ? 3.901 9.749 -30.401 1.00 50.62 174 ASN A O 1
#

Foldseek 3Di:
DDDPDFAWPDKAFDADPQLRHGPLDIDTHTPDPVNLVVVQPDFDDDPNDTDHDDDDDDPVVCVVVVVVVVVVVVVVCPPLQQVCVVLPPPPDPDPVPDPPPPVVVVVSVVVNVVSSVQSNDSPHGDDPPDDDDPDDDQPDFQVNVVVVVQVVCVVVVNDPVPDDDPDTGDDHDD

Organism: NCBI:txid433720

InterPro domains:
  IPR000504 RNA recognition motif domain [PF00076] (6-42)
  IPR000504 RNA recognition motif domain [PS50102] (6-70)
  IPR012677 Nucleotide-binding alpha-beta plait domain superfamily [G3DSA:3.30.70.330] (1-84)
  IPR035979 RNA-binding domain superfamily [SSF54928] (7-148)
  IPR051945 RRM MRD1 RNA Processing and Ribosome Biogenesis [PTHR48039] (8-173)

Secondary structure (DSSP, 8-state):
-------EEEEEEEE-TTT--EEEEEEEEESSHHHHHHHHTS--EETTEEPP--PPPPHHHHHHHHHHHHHHHHTT----TT-GGGGTTT--S-GGGS---HHHHHHHHHHHHHHHHHHHSTT----SS-----S--TT--HHHHHHHHHHHHHHTT--GGG------------

Sequence (174 aa):
SSNGQARIQSCRLVIDRISRHPRGSAFVQFASSEDAEKCVNLPFTIQGQQLQLDMALGRGELVKAKELRDKKNENNKKNDQRNLSLANYGVILNLDELDGNENDLRKRQNLEDVKKQKLKDPLFFISPTRLTIHNLPPNMEDEQLRKLIVETLKKDKIPMKDIILNECRVMKKN

Radius of gyration: 25.37 Å; chains: 1; bounding box: 61×44×64 Å

pLDDT: mean 80.12, std 10.59, range [34.81, 90.75]